Protein AF-A0A948RD04-F1 (afdb_monomer)

pLDDT: mean 82.12, std 13.87, range [36.69, 93.38]

Secondary structure (DSSP, 8-state):
------PPPTTSPPPHHHHHHHHHHHHHH-B-TTT-PBPEEEE---BTTB--S-SEEEE---TT-HHHHHHHHHHHTTT---EEEEEEETTTTEEEEEEESSTTTTGGGB----

Structure (mmCIF, N/CA/C/O backbone):
data_AF-A0A948RD04-F1
#
_entry.id   AF-A0A948RD04-F1
#
loop_
_atom_site.group_PDB
_atom_site.id
_atom_site.type_symbol
_atom_site.label_atom_id
_atom_site.label_alt_id
_atom_site.label_comp_id
_atom_site.label_asym_id
_atom_site.label_entity_id
_atom_site.label_seq_id
_atom_site.pdbx_PDB_ins_code
_atom_site.Cartn_x
_atom_site.Cartn_y
_atom_site.Cartn_z
_atom_site.occupancy
_atom_site.B_iso_or_equiv
_atom_site.auth_seq_id
_atom_site.auth_comp_id
_atom_site.auth_asym_id
_atom_site.auth_atom_id
_atom_site.pdbx_PDB_model_num
ATOM 1 N N . MET A 1 1 ? -17.751 25.411 6.715 1.00 36.69 1 MET A N 1
ATOM 2 C CA . MET A 1 1 ? -18.112 25.448 5.286 1.00 36.69 1 MET A CA 1
ATOM 3 C C . MET A 1 1 ? -17.133 24.535 4.583 1.00 36.69 1 MET A C 1
ATOM 5 O O . MET A 1 1 ? -15.958 24.852 4.557 1.00 36.69 1 MET A O 1
ATOM 9 N N . SER A 1 2 ? -17.640 23.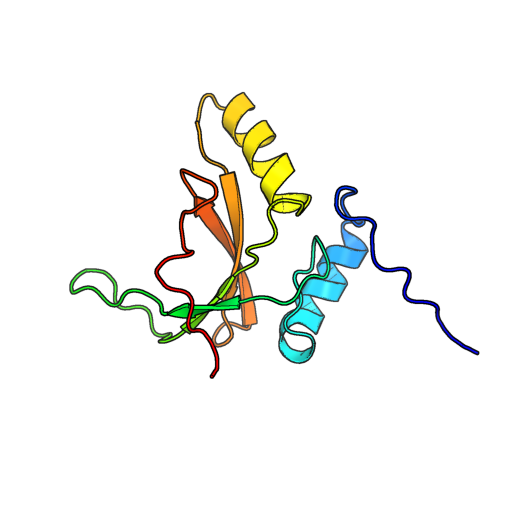367 4.196 1.00 41.16 2 SER A N 1
ATOM 10 C CA . SER A 1 2 ? -17.120 22.380 3.246 1.00 41.16 2 SER A CA 1
ATOM 11 C C . SER A 1 2 ? -15.617 22.409 2.948 1.00 41.16 2 SER A C 1
ATOM 13 O O . SER A 1 2 ? -15.188 23.055 1.997 1.00 41.16 2 SER A O 1
ATOM 15 N N . GLU A 1 3 ? -14.838 21.642 3.712 1.00 44.03 3 GLU A N 1
ATOM 16 C CA . GLU A 1 3 ? -13.544 21.148 3.241 1.00 44.03 3 GLU A CA 1
ATOM 17 C C . GLU A 1 3 ? -13.821 20.211 2.061 1.00 44.03 3 GLU A C 1
ATOM 19 O O . GLU A 1 3 ? -14.247 19.065 2.221 1.00 44.03 3 GLU A O 1
ATOM 24 N N . THR A 1 4 ? -13.669 20.731 0.847 1.00 43.81 4 THR A N 1
ATOM 25 C CA . THR A 1 4 ? -13.544 19.919 -0.357 1.00 43.81 4 THR A CA 1
ATOM 26 C C . THR A 1 4 ? -12.302 19.060 -0.183 1.00 43.81 4 THR A C 1
ATOM 28 O O . THR A 1 4 ? -11.187 19.510 -0.416 1.00 43.81 4 THR A O 1
ATOM 31 N N . MET A 1 5 ? -12.493 17.819 0.266 1.00 44.34 5 MET A N 1
ATOM 32 C CA . MET A 1 5 ? -11.486 16.773 0.140 1.00 44.34 5 MET A CA 1
ATOM 33 C C . MET A 1 5 ? -11.355 16.480 -1.355 1.00 44.34 5 MET A C 1
ATOM 35 O O . MET A 1 5 ? -12.043 15.616 -1.903 1.00 44.34 5 MET A O 1
ATOM 39 N N . GLU A 1 6 ? -10.542 17.285 -2.035 1.00 48.72 6 GLU A N 1
ATOM 40 C CA . GLU A 1 6 ? -10.120 17.047 -3.406 1.00 48.72 6 GLU A CA 1
ATOM 41 C C . GLU A 1 6 ? -9.450 15.673 -3.421 1.00 48.72 6 GLU A C 1
ATOM 43 O O . GLU A 1 6 ? -8.386 15.459 -2.836 1.00 48.72 6 GLU A O 1
ATOM 48 N N . LYS A 1 7 ? -10.147 14.686 -3.993 1.00 49.00 7 LYS A N 1
ATOM 49 C CA . LYS A 1 7 ? -9.596 13.344 -4.156 1.00 49.00 7 LYS A CA 1
ATOM 50 C C . LYS A 1 7 ? -8.315 13.481 -4.985 1.00 49.00 7 LYS A C 1
ATOM 52 O O . LYS A 1 7 ? -8.391 14.065 -6.066 1.00 49.00 7 LYS A O 1
ATOM 57 N N . PRO A 1 8 ? -7.167 12.967 -4.512 1.00 52.66 8 PRO A N 1
ATOM 58 C CA . PRO A 1 8 ? -5.929 13.039 -5.271 1.00 52.66 8 PRO A CA 1
ATOM 59 C C . PRO A 1 8 ? -6.142 12.389 -6.639 1.00 52.66 8 PRO A C 1
ATOM 61 O O . PRO A 1 8 ? -6.640 11.267 -6.737 1.00 52.66 8 PRO A O 1
ATOM 64 N N . THR A 1 9 ? -5.794 13.121 -7.694 1.00 53.84 9 THR A N 1
ATOM 65 C CA . THR A 1 9 ? -5.766 12.628 -9.070 1.00 53.84 9 THR A CA 1
ATOM 66 C C . THR A 1 9 ? -4.883 11.386 -9.125 1.00 53.84 9 THR A C 1
ATOM 68 O O . THR A 1 9 ? -3.705 11.453 -8.768 1.00 53.84 9 THR A O 1
ATOM 71 N N . HIS A 1 10 ? -5.470 10.248 -9.509 1.00 55.59 10 HIS A N 1
ATOM 72 C CA . HIS A 1 10 ? -4.831 8.932 -9.576 1.00 55.59 10 HIS A CA 1
ATOM 73 C C . HIS A 1 10 ? -3.511 9.007 -10.370 1.00 55.59 10 HIS A C 1
ATOM 75 O O . HIS A 1 10 ? -3.517 9.010 -11.595 1.00 55.59 10 HIS A O 1
ATOM 81 N N . GLY A 1 11 ? -2.380 9.166 -9.675 1.00 56.88 11 GLY A N 1
ATOM 82 C CA . GLY A 1 11 ? -1.056 9.270 -10.296 1.00 56.88 11 GLY A CA 1
ATOM 83 C C . GLY A 1 11 ? -0.062 10.143 -9.532 1.00 56.88 11 GLY A C 1
ATOM 84 O O . GLY A 1 11 ? 1.115 9.792 -9.462 1.00 56.88 11 GLY A O 1
ATOM 85 N N . GLU A 1 12 ? -0.512 11.221 -8.886 1.00 69.00 12 GLU A N 1
ATOM 86 C CA . GLU A 1 12 ? 0.400 12.107 -8.152 1.00 69.00 12 GLU A CA 1
ATOM 87 C C . GLU A 1 12 ? 0.572 11.619 -6.700 1.00 69.00 12 GLU A C 1
ATOM 89 O O . GLU A 1 12 ? -0.419 11.327 -6.019 1.00 69.00 12 GLU A O 1
ATOM 94 N N . PRO A 1 13 ? 1.811 11.425 -6.208 1.00 78.19 13 PRO A N 1
ATOM 95 C CA . PRO A 1 13 ? 2.0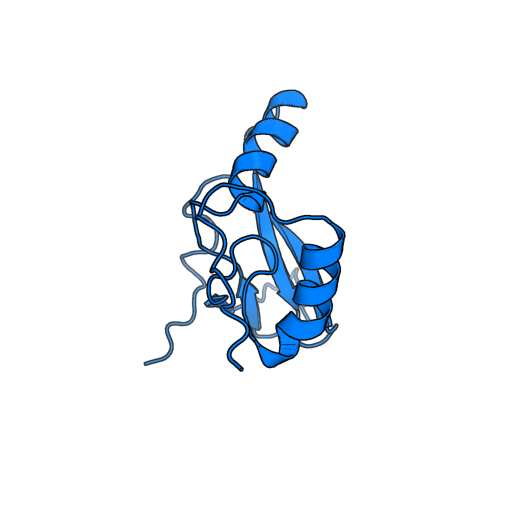18 10.973 -4.842 1.00 78.19 13 PRO A CA 1
ATOM 96 C C . PRO A 1 13 ? 1.602 12.068 -3.850 1.00 78.19 13 PRO A C 1
ATOM 98 O O . PRO A 1 13 ? 2.134 13.176 -3.925 1.00 78.19 13 PRO A O 1
ATOM 101 N N . PRO A 1 14 ? 0.708 11.775 -2.886 1.00 84.38 14 PRO A N 1
ATOM 102 C CA . PRO A 1 14 ? 0.414 12.711 -1.806 1.00 84.38 14 PRO A CA 1
ATOM 103 C C . PRO A 1 14 ? 1.675 13.010 -0.990 1.00 84.38 14 PRO A C 1
ATOM 105 O O . PRO A 1 14 ? 2.620 12.210 -0.947 1.00 84.38 14 PRO A O 1
ATOM 108 N N . SER A 1 15 ? 1.681 14.149 -0.300 1.00 88.56 15 SER A N 1
ATOM 109 C CA . SER A 1 15 ? 2.805 14.522 0.554 1.00 88.56 15 SER A CA 1
ATOM 110 C C . SER A 1 15 ? 3.033 13.483 1.659 1.00 88.56 15 SER A C 1
ATOM 112 O O . SER A 1 15 ? 2.125 12.774 2.101 1.00 88.56 15 SER A O 1
ATOM 114 N N . LYS A 1 16 ? 4.273 13.384 2.151 1.00 87.56 16 LYS A N 1
ATOM 115 C CA . LYS A 1 16 ? 4.622 12.423 3.214 1.00 87.56 16 LYS A CA 1
ATOM 116 C C . LYS A 1 16 ? 3.781 12.623 4.481 1.00 87.56 16 LYS A C 1
ATOM 118 O O . LYS A 1 16 ? 3.475 11.646 5.161 1.00 87.56 16 LYS A O 1
ATOM 123 N N . GLU A 1 17 ? 3.414 13.867 4.779 1.00 91.25 17 GLU A N 1
ATOM 124 C CA . GLU A 1 17 ? 2.577 14.216 5.927 1.00 91.25 17 GLU A CA 1
ATOM 125 C C . GLU A 1 17 ? 1.134 13.731 5.740 1.00 91.25 17 GLU A C 1
ATOM 127 O O . GLU A 1 17 ? 0.594 13.065 6.626 1.00 91.25 17 GLU A O 1
ATOM 132 N N . GLU A 1 18 ? 0.552 13.937 4.555 1.00 90.19 18 GLU A N 1
ATOM 133 C CA . GLU A 1 18 ? -0.765 13.390 4.214 1.00 90.19 18 GLU A CA 1
ATOM 134 C C . GLU A 1 18 ? -0.782 11.862 4.265 1.00 90.19 18 GLU A C 1
ATOM 136 O O . GLU A 1 18 ? -1.700 11.273 4.829 1.00 90.19 18 GLU A O 1
ATOM 141 N N . VAL A 1 19 ? 0.245 11.200 3.721 1.00 90.75 19 VAL A N 1
ATOM 142 C CA . VAL A 1 19 ? 0.371 9.735 3.792 1.00 90.75 19 VAL A CA 1
ATOM 143 C C . VAL A 1 19 ? 0.400 9.272 5.246 1.00 90.75 19 VAL A C 1
ATOM 145 O O . VAL A 1 19 ? -0.248 8.284 5.585 1.00 90.75 19 VAL A O 1
ATOM 148 N N . ALA A 1 20 ? 1.136 9.967 6.117 1.00 90.69 20 ALA A N 1
ATOM 149 C CA . ALA A 1 20 ? 1.217 9.623 7.532 1.00 90.69 20 ALA A CA 1
ATOM 150 C C . ALA A 1 20 ? -0.131 9.798 8.246 1.00 90.69 20 ALA A C 1
ATOM 152 O O . ALA A 1 20 ? -0.491 8.955 9.066 1.00 90.69 20 ALA A O 1
ATOM 153 N N . GLN A 1 21 ? -0.887 10.851 7.920 1.00 91.25 21 GLN A N 1
ATOM 154 C CA . GLN A 1 21 ? -2.239 11.052 8.441 1.00 91.25 21 GLN A CA 1
ATOM 155 C C . GLN A 1 21 ? -3.185 9.952 7.957 1.00 91.25 21 GLN A C 1
ATOM 157 O O . GLN A 1 21 ? -3.767 9.241 8.771 1.00 91.25 21 GLN A O 1
ATOM 162 N N . ARG A 1 22 ? -3.244 9.710 6.646 1.00 91.69 22 ARG A N 1
ATOM 163 C CA . ARG A 1 22 ? -4.108 8.673 6.067 1.00 91.69 22 ARG A CA 1
ATOM 164 C C . ARG A 1 22 ? -3.761 7.269 6.576 1.00 91.69 22 ARG A C 1
ATOM 166 O O . ARG A 1 22 ? -4.649 6.439 6.709 1.00 91.69 22 ARG A O 1
ATOM 173 N N . LYS A 1 23 ? -2.492 6.997 6.912 1.00 90.56 23 LYS A N 1
ATOM 174 C CA . LYS A 1 23 ? -2.076 5.745 7.572 1.00 90.56 23 LYS A CA 1
ATOM 175 C C . LYS A 1 23 ? -2.646 5.590 8.982 1.00 90.56 23 LYS A C 1
ATOM 177 O O . LYS A 1 23 ? -2.894 4.464 9.379 1.00 90.56 23 LYS A O 1
ATOM 182 N N . ARG A 1 24 ? -2.863 6.677 9.731 1.00 89.81 24 ARG A N 1
ATOM 183 C CA . ARG A 1 24 ? -3.542 6.624 11.042 1.00 89.81 24 ARG A CA 1
ATOM 184 C C . ARG A 1 24 ? -5.042 6.382 10.896 1.00 89.81 24 ARG A C 1
ATOM 186 O O . ARG A 1 24 ? -5.646 5.714 11.732 1.00 89.81 24 ARG A O 1
ATOM 193 N N . ASP A 1 25 ? -5.614 6.903 9.816 1.00 90.94 25 ASP A N 1
ATOM 194 C CA . ASP A 1 25 ? -7.048 6.835 9.536 1.00 90.94 25 ASP A CA 1
ATOM 195 C C . ASP A 1 25 ? -7.433 5.599 8.705 1.00 90.94 25 ASP A C 1
ATOM 197 O O . ASP A 1 25 ? -8.610 5.365 8.436 1.00 90.94 25 ASP A O 1
ATOM 201 N N . VAL A 1 26 ? -6.471 4.771 8.285 1.00 91.50 26 VAL A N 1
ATOM 202 C CA . VAL A 1 26 ? -6.729 3.589 7.443 1.00 91.50 26 VAL A CA 1
ATOM 203 C C . VAL A 1 26 ? -7.682 2.601 8.120 1.00 91.50 26 VAL A C 1
ATOM 205 O O . VAL A 1 26 ? -8.520 2.008 7.450 1.00 91.50 26 VAL A O 1
ATOM 208 N N . LYS A 1 27 ? -7.625 2.485 9.451 1.00 89.69 27 LYS A N 1
ATOM 209 C CA . LYS A 1 27 ? -8.482 1.589 10.239 1.00 89.69 27 LYS A CA 1
ATOM 210 C C . LYS A 1 27 ? -9.957 1.980 10.253 1.00 89.69 27 LYS A C 1
ATOM 212 O O . LYS A 1 27 ? -10.812 1.147 10.523 1.00 89.69 27 LYS A O 1
ATOM 217 N N . THR A 1 28 ? -10.254 3.259 10.024 1.00 89.62 28 THR A N 1
ATOM 218 C CA . THR A 1 28 ? -11.625 3.783 9.975 1.00 89.62 28 THR A CA 1
ATOM 219 C C . THR A 1 28 ? -12.093 3.967 8.539 1.00 89.62 28 THR A C 1
ATOM 221 O O . THR A 1 28 ? -13.253 3.714 8.229 1.00 89.62 28 THR A O 1
ATOM 224 N N . THR A 1 29 ? -11.194 4.396 7.654 1.00 89.31 29 THR A N 1
ATOM 225 C CA . THR A 1 29 ? -11.509 4.693 6.253 1.00 89.31 29 THR A CA 1
ATOM 226 C C . THR A 1 29 ? -11.457 3.464 5.352 1.00 89.31 29 THR A C 1
ATOM 228 O O . THR A 1 29 ? -12.151 3.434 4.339 1.00 89.31 29 THR A O 1
ATOM 231 N N . PHE A 1 30 ? -10.637 2.463 5.693 1.00 89.44 30 PHE A N 1
ATOM 232 C CA . PHE A 1 30 ? -10.268 1.340 4.824 1.00 89.44 30 PHE A CA 1
ATOM 233 C C . PHE A 1 30 ? -9.831 1.793 3.424 1.00 89.44 30 PHE A C 1
ATOM 235 O O . PHE A 1 30 ? -10.054 1.104 2.427 1.00 89.44 30 PHE A O 1
ATOM 242 N N . CYS A 1 31 ? -9.192 2.961 3.347 1.00 92.44 31 CYS A N 1
ATOM 243 C CA . CYS A 1 31 ? -8.702 3.547 2.109 1.00 92.44 31 CYS A CA 1
ATOM 244 C C . CYS A 1 31 ? -7.177 3.524 2.062 1.00 92.44 31 CYS A C 1
ATOM 246 O O . CYS A 1 31 ? -6.488 3.720 3.060 1.00 92.44 31 CYS A O 1
ATOM 248 N N . CYS A 1 32 ? -6.632 3.332 0.867 1.00 92.00 32 CYS A N 1
ATOM 249 C CA . CYS A 1 32 ? -5.205 3.390 0.637 1.00 92.00 32 CYS A CA 1
ATOM 250 C C . CYS A 1 32 ? -4.675 4.803 0.955 1.00 92.00 32 CYS A C 1
ATOM 252 O O . CYS A 1 32 ? -5.097 5.762 0.311 1.00 92.00 32 CYS A O 1
ATOM 254 N N . PRO A 1 33 ? -3.698 4.980 1.859 1.00 92.06 33 PRO A N 1
ATOM 255 C CA . PRO A 1 33 ? -3.070 6.270 2.129 1.00 92.06 33 PRO A CA 1
ATOM 256 C C . PRO A 1 33 ? -2.420 6.944 0.917 1.00 92.06 33 PRO A C 1
ATOM 258 O O . PRO A 1 33 ? -2.253 8.161 0.920 1.00 92.06 33 PRO A O 1
ATOM 261 N N . TYR A 1 34 ? -2.071 6.189 -0.124 1.00 90.75 34 TYR A N 1
ATOM 262 C CA . TYR A 1 34 ? -1.391 6.729 -1.300 1.00 90.75 34 TYR A CA 1
ATOM 263 C C . TYR A 1 34 ? -2.374 7.225 -2.363 1.00 90.75 34 TYR A C 1
ATOM 265 O O . TYR A 1 34 ? -2.304 8.380 -2.763 1.00 90.75 34 TYR A O 1
ATOM 273 N N . CYS A 1 35 ? -3.318 6.388 -2.793 1.00 89.12 35 CYS A N 1
ATOM 274 C CA . CYS A 1 35 ? -4.266 6.749 -3.854 1.00 89.12 35 CYS A CA 1
ATOM 275 C C . CYS A 1 35 ? -5.681 7.079 -3.360 1.00 89.12 35 CYS A C 1
ATOM 277 O O . CYS A 1 35 ? -6.493 7.547 -4.144 1.00 89.12 35 CYS A O 1
ATOM 279 N N . GLY A 1 36 ? -6.003 6.834 -2.088 1.00 88.56 36 GLY A N 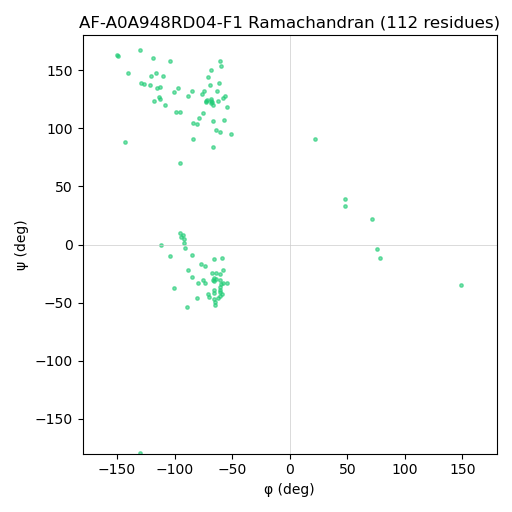1
ATOM 280 C CA . GLY A 1 36 ? -7.334 7.075 -1.520 1.00 88.56 36 GLY A CA 1
ATOM 281 C C . GLY A 1 36 ? -8.404 6.043 -1.901 1.00 88.56 36 GLY A C 1
ATOM 282 O O . GLY A 1 36 ? -9.517 6.124 -1.390 1.00 88.56 36 GLY A O 1
ATOM 283 N N . GLU A 1 37 ? -8.085 5.070 -2.757 1.00 91.12 37 GLU A N 1
ATOM 284 C CA . GLU A 1 37 ? -8.999 3.990 -3.151 1.00 91.12 37 GLU A CA 1
ATOM 285 C C . GLU A 1 37 ? -9.291 3.024 -2.003 1.00 91.12 37 GLU A C 1
ATOM 287 O O . GLU A 1 37 ? -8.433 2.778 -1.152 1.00 91.12 37 GLU A O 1
ATOM 292 N N . LYS A 1 38 ? -10.484 2.420 -2.013 1.00 91.88 38 LYS A N 1
ATOM 293 C CA . LYS A 1 38 ? -10.861 1.407 -1.019 1.00 91.88 38 LYS A CA 1
ATOM 294 C C . LYS A 1 38 ? -9.954 0.183 -1.117 1.00 91.88 38 LYS A C 1
ATOM 296 O O . LYS A 1 38 ? -9.736 -0.367 -2.198 1.00 91.88 38 LYS A O 1
ATOM 301 N N . LEU A 1 39 ? -9.459 -0.267 0.029 1.00 92.00 39 LEU A N 1
ATOM 302 C CA . LEU A 1 39 ? -8.699 -1.502 0.127 1.00 92.00 39 LEU A CA 1
ATOM 303 C C . LEU A 1 39 ? -9.628 -2.703 -0.068 1.00 92.00 39 LEU A C 1
ATOM 305 O O . LEU A 1 39 ? -10.783 -2.697 0.356 1.00 92.00 39 LEU A O 1
ATOM 309 N N . LYS A 1 40 ? -9.109 -3.746 -0.710 1.00 91.38 40 LYS A N 1
ATOM 310 C CA . LYS A 1 40 ? -9.823 -5.000 -0.938 1.00 91.38 40 LYS A CA 1
ATOM 311 C C . LYS A 1 40 ? -9.435 -6.008 0.130 1.00 91.38 40 LYS A C 1
ATOM 313 O O . LYS A 1 40 ? -8.251 -6.144 0.440 1.00 91.38 40 LYS A O 1
ATOM 318 N N . LYS A 1 41 ? -10.427 -6.701 0.685 1.00 90.94 41 LYS A N 1
ATOM 319 C CA . LYS A 1 41 ? -10.202 -7.789 1.633 1.00 90.94 41 LYS A CA 1
ATOM 320 C C . LYS A 1 41 ? -9.534 -8.944 0.892 1.00 90.94 41 LYS A C 1
ATOM 322 O O . LYS A 1 41 ? -10.045 -9.427 -0.112 1.00 90.94 41 LYS A O 1
ATOM 327 N N . TRP A 1 42 ? -8.372 -9.348 1.369 1.00 89.75 42 TRP A N 1
ATOM 328 C CA . TRP A 1 42 ? -7.563 -10.420 0.821 1.00 89.75 42 TRP A CA 1
ATOM 329 C C . TRP A 1 42 ? -7.424 -11.508 1.870 1.00 89.75 42 TRP A C 1
ATOM 331 O O . TRP A 1 42 ? -6.993 -11.247 2.996 1.00 89.75 42 TRP A O 1
ATOM 341 N N . GLN A 1 43 ? -7.821 -12.718 1.503 1.00 87.06 43 GLN A N 1
ATOM 342 C CA . GLN A 1 43 ? -7.658 -13.887 2.340 1.00 87.06 43 GLN A CA 1
ATOM 343 C C . GLN A 1 43 ? -6.185 -14.270 2.355 1.00 87.06 43 GLN A C 1
ATOM 345 O O . GLN A 1 43 ? -5.578 -14.522 1.312 1.00 87.06 43 GLN A O 1
ATOM 350 N N . VAL A 1 44 ? -5.613 -14.312 3.554 1.00 81.94 44 VAL A N 1
ATOM 351 C CA . VAL A 1 44 ? -4.217 -14.699 3.708 1.00 81.94 44 VAL A CA 1
ATOM 352 C C . VAL A 1 44 ? -4.129 -16.210 3.476 1.00 81.94 44 VAL A C 1
ATOM 354 O O . VAL A 1 44 ? -4.826 -16.963 4.162 1.00 81.94 44 VAL A O 1
ATOM 357 N N . PRO A 1 45 ? -3.313 -16.690 2.521 1.00 77.25 45 PRO A N 1
ATOM 358 C CA . PRO A 1 45 ? -3.157 -18.114 2.287 1.00 77.25 45 PRO A CA 1
ATOM 359 C C . PRO A 1 45 ? -2.473 -18.735 3.505 1.00 77.25 45 PRO A C 1
ATOM 361 O O . PRO A 1 45 ? -1.277 -18.553 3.732 1.00 77.25 45 PRO A O 1
ATOM 364 N N . GLN A 1 46 ? -3.254 -19.464 4.295 1.00 73.81 46 GLN A N 1
ATOM 365 C CA . GLN A 1 46 ? -2.756 -20.266 5.402 1.00 73.81 46 GLN A CA 1
ATOM 366 C C . GLN A 1 46 ? -2.109 -21.517 4.807 1.00 73.81 46 GLN A C 1
ATOM 368 O O . GLN A 1 46 ? -2.778 -22.340 4.181 1.00 73.81 46 GLN A O 1
ATOM 373 N N . THR A 1 47 ? -0.793 -21.646 4.952 1.00 69.50 47 THR A N 1
ATOM 374 C CA . THR A 1 47 ? -0.067 -22.853 4.537 1.00 69.50 47 THR A CA 1
ATOM 375 C C . THR A 1 47 ? 0.607 -23.474 5.749 1.00 69.50 47 THR A C 1
ATOM 377 O O . THR A 1 47 ? 0.866 -22.788 6.733 1.00 69.50 47 THR A O 1
ATOM 380 N N . VAL A 1 48 ? 0.966 -24.759 5.674 1.00 70.88 48 VAL A N 1
ATOM 381 C CA . VAL A 1 48 ? 1.688 -25.456 6.760 1.00 70.88 48 VAL A CA 1
ATOM 382 C C . VAL A 1 48 ? 3.042 -24.815 7.114 1.00 70.88 48 VAL A C 1
ATOM 384 O O . VAL A 1 48 ? 3.639 -25.170 8.122 1.00 70.88 48 VAL A O 1
ATOM 387 N N . PHE A 1 49 ? 3.533 -23.888 6.285 1.00 65.81 49 PHE A N 1
ATOM 388 C CA . PHE A 1 49 ? 4.780 -23.149 6.483 1.00 65.81 49 PHE A CA 1
ATOM 389 C C . PHE A 1 49 ? 4.562 -21.658 6.774 1.00 65.81 49 PHE A 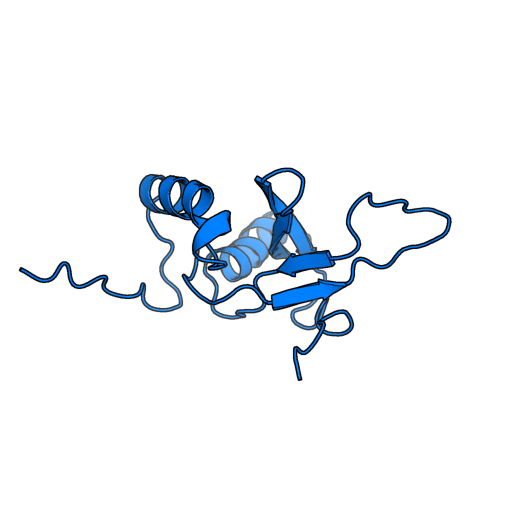C 1
ATOM 391 O O . PHE A 1 49 ? 5.533 -20.914 6.896 1.00 65.81 49 PHE A O 1
ATOM 398 N N . THR A 1 50 ? 3.317 -21.180 6.820 1.00 64.25 50 THR A N 1
ATOM 399 C CA . THR A 1 50 ? 3.009 -19.763 7.046 1.00 64.25 50 THR A CA 1
ATOM 400 C C . THR A 1 50 ? 1.759 -19.639 7.905 1.00 64.25 50 THR A C 1
ATOM 402 O O . THR A 1 50 ? 0.643 -19.555 7.398 1.00 64.25 50 THR A O 1
ATOM 405 N N . GLU A 1 51 ? 1.972 -19.644 9.219 1.00 66.06 51 GLU A N 1
ATOM 406 C CA . GLU A 1 51 ? 0.950 -19.342 10.218 1.00 66.06 51 GLU A CA 1
ATOM 407 C C . GLU A 1 51 ? 0.876 -17.825 10.387 1.00 66.06 51 GLU A C 1
ATOM 409 O O . GLU A 1 51 ? 1.612 -17.221 11.171 1.00 66.06 51 GLU A O 1
ATOM 414 N N . TRP A 1 52 ? 0.010 -17.188 9.603 1.00 72.69 52 TRP A N 1
ATOM 415 C CA . TRP A 1 52 ? -0.335 -15.794 9.852 1.00 72.69 52 TRP A CA 1
ATOM 416 C C . TRP A 1 52 ? -1.455 -15.753 10.892 1.00 72.69 52 TRP A C 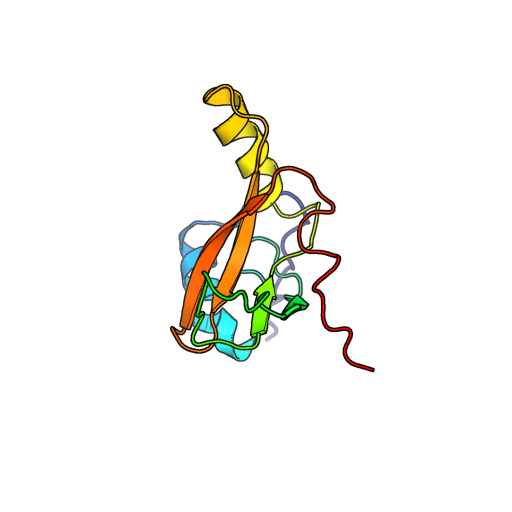1
ATOM 418 O O . TRP A 1 52 ? -2.455 -16.447 10.709 1.00 72.69 52 TRP A O 1
ATOM 428 N N . PRO A 1 53 ? -1.356 -14.915 11.940 1.00 72.88 53 PRO A N 1
ATOM 429 C CA . PRO A 1 53 ? -2.417 -14.787 12.941 1.00 72.88 53 PRO A CA 1
ATOM 430 C C . PRO A 1 53 ? -3.716 -14.195 12.364 1.00 72.88 53 PRO A C 1
ATOM 432 O O . PRO A 1 53 ? -4.760 -14.242 13.008 1.00 72.88 53 PRO A O 1
ATOM 435 N N . ASN A 1 54 ? -3.656 -13.643 11.152 1.00 78.62 54 ASN A N 1
ATOM 436 C CA . ASN A 1 54 ? -4.767 -13.017 10.457 1.00 78.62 54 ASN A CA 1
ATOM 437 C C . ASN A 1 54 ? -5.363 -13.956 9.405 1.00 78.62 54 ASN A C 1
ATOM 439 O O . ASN A 1 54 ? -4.655 -14.444 8.525 1.00 78.62 54 ASN A O 1
ATOM 443 N N . GLU A 1 55 ? -6.686 -14.101 9.413 1.00 80.50 55 GLU A N 1
ATOM 444 C CA . GLU A 1 55 ? -7.424 -14.769 8.331 1.00 80.50 55 GLU A CA 1
ATOM 445 C C . GLU A 1 55 ? -7.543 -13.877 7.084 1.00 80.50 55 GLU A C 1
ATOM 447 O O . GLU A 1 55 ? -7.566 -14.357 5.950 1.00 80.50 55 GLU A O 1
ATOM 452 N N . PHE A 1 56 ? -7.581 -12.558 7.285 1.00 87.00 56 PHE A N 1
ATOM 453 C CA . PHE A 1 56 ? -7.707 -11.571 6.220 1.00 87.00 56 PHE A CA 1
ATOM 454 C C . PHE A 1 56 ? -6.841 -10.337 6.474 1.00 87.00 56 PHE A C 1
ATOM 456 O O . PHE A 1 56 ? -6.634 -9.897 7.607 1.00 87.00 56 PHE A O 1
ATOM 463 N N . MET A 1 57 ? -6.365 -9.755 5.380 1.00 90.81 57 MET A N 1
ATOM 464 C CA . MET A 1 57 ? -5.669 -8.473 5.330 1.00 90.81 57 MET A CA 1
ATOM 465 C C . MET A 1 57 ? -6.302 -7.606 4.243 1.00 90.81 57 MET A C 1
ATOM 467 O O . MET A 1 57 ? -7.090 -8.082 3.433 1.00 90.81 57 MET A O 1
ATOM 471 N N . TYR A 1 58 ? -5.979 -6.320 4.213 1.00 92.19 58 TYR A N 1
ATOM 472 C CA . TYR A 1 58 ? -6.551 -5.383 3.250 1.00 92.19 58 TYR A CA 1
ATOM 473 C C . TYR A 1 58 ? -5.478 -4.906 2.284 1.00 92.19 58 TYR A C 1
ATOM 475 O O . TYR A 1 58 ? -4.456 -4.383 2.711 1.00 92.19 58 TYR A O 1
ATOM 483 N N . ILE A 1 59 ? -5.685 -5.053 0.979 1.00 92.50 59 ILE A N 1
ATOM 484 C CA . ILE A 1 59 ? -4.673 -4.703 -0.024 1.00 92.50 59 ILE A CA 1
ATOM 485 C C . ILE A 1 59 ? -5.171 -3.645 -1.004 1.00 92.50 59 ILE A C 1
ATOM 487 O O . ILE A 1 59 ? -6.337 -3.615 -1.400 1.00 92.50 59 ILE A O 1
ATOM 491 N N . CYS A 1 60 ? -4.266 -2.766 -1.428 1.00 92.75 60 CYS A N 1
ATOM 492 C CA . CYS A 1 60 ? -4.548 -1.787 -2.469 1.00 92.75 60 CYS A CA 1
ATOM 493 C C . CYS A 1 60 ? -4.361 -2.417 -3.855 1.00 92.75 60 CYS A C 1
ATOM 495 O O . CYS A 1 60 ? -3.231 -2.567 -4.329 1.00 92.75 60 CYS A O 1
ATOM 497 N N . LEU A 1 61 ? -5.468 -2.725 -4.535 1.00 89.81 61 LEU A N 1
ATOM 498 C CA . LEU A 1 61 ? -5.450 -3.265 -5.899 1.00 89.81 61 LEU A CA 1
ATOM 499 C C . LEU A 1 61 ? -5.538 -2.218 -7.016 1.00 89.81 61 LEU A C 1
ATOM 501 O O . LEU A 1 61 ? -5.531 -2.591 -8.184 1.00 89.81 61 LEU A O 1
ATOM 505 N N . ASN A 1 62 ? -5.525 -0.925 -6.690 1.00 89.69 62 ASN A N 1
ATOM 506 C CA . ASN A 1 62 ? -5.478 0.120 -7.708 1.00 89.69 62 ASN A CA 1
ATOM 507 C C . ASN A 1 62 ? -4.134 0.095 -8.474 1.00 89.69 62 ASN A C 1
ATOM 509 O O . ASN A 1 62 ? -3.072 0.251 -7.866 1.00 89.69 62 ASN A O 1
ATOM 513 N N . ASP A 1 63 ? -4.192 -0.111 -9.793 1.00 87.69 63 ASP A N 1
ATOM 514 C CA . ASP A 1 63 ? -3.037 -0.119 -10.706 1.00 87.69 63 ASP A CA 1
ATOM 515 C C . ASP A 1 63 ? -2.521 1.293 -11.030 1.00 87.69 63 A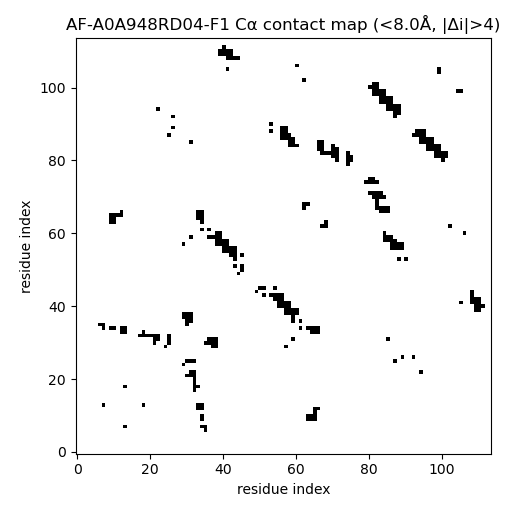SP A C 1
ATOM 517 O O . ASP A 1 63 ? -1.380 1.456 -11.452 1.00 87.69 63 ASP A O 1
ATOM 521 N N . GLU A 1 64 ? -3.325 2.322 -10.770 1.00 88.56 64 GLU A N 1
ATOM 522 C CA . GLU A 1 64 ? -2.964 3.738 -10.915 1.00 88.56 64 GLU A CA 1
ATOM 523 C C . GLU A 1 64 ? -2.416 4.324 -9.601 1.00 88.56 64 GLU A C 1
ATOM 525 O O . GLU A 1 64 ? -2.211 5.530 -9.451 1.00 88.56 64 GLU A O 1
ATOM 530 N N . CYS A 1 65 ? -2.189 3.474 -8.594 1.00 90.12 65 CYS A N 1
ATOM 531 C CA . CYS A 1 65 ? -1.662 3.911 -7.314 1.00 90.12 65 CYS A CA 1
ATOM 532 C C . CYS A 1 65 ? -0.212 4.376 -7.463 1.00 90.12 65 CYS A C 1
ATOM 534 O O . CYS A 1 65 ? 0.666 3.600 -7.845 1.00 90.12 65 CYS A O 1
ATOM 536 N N . SER A 1 66 ? 0.060 5.617 -7.057 1.00 88.81 66 SER A N 1
ATOM 537 C CA . SER A 1 66 ? 1.403 6.204 -7.095 1.00 88.81 66 SER A CA 1
ATOM 538 C C . SER A 1 66 ? 2.442 5.349 -6.362 1.00 88.81 66 SER A C 1
ATOM 540 O O . SER A 1 66 ? 3.585 5.277 -6.802 1.00 88.81 66 SER A O 1
ATOM 542 N N . TYR A 1 67 ? 2.061 4.651 -5.286 1.00 89.62 67 TYR A N 1
ATOM 543 C CA . TYR A 1 67 ? 2.940 3.721 -4.567 1.00 89.62 67 TYR A CA 1
ATOM 544 C C . TYR A 1 67 ? 3.334 2.498 -5.404 1.00 89.62 67 TYR A C 1
ATOM 546 O O . TYR A 1 67 ? 4.495 2.099 -5.414 1.00 89.62 67 TYR A O 1
ATOM 554 N N . PHE A 1 68 ? 2.374 1.931 -6.136 1.00 90.31 68 PHE A N 1
ATOM 555 C CA . PHE A 1 68 ? 2.593 0.777 -7.005 1.00 90.31 68 PHE A CA 1
ATOM 556 C C . PHE A 1 68 ? 3.412 1.152 -8.245 1.00 90.31 68 PHE A C 1
ATOM 558 O O . PHE A 1 68 ? 4.340 0.433 -8.609 1.00 90.31 68 PHE A O 1
ATOM 565 N N . ILE A 1 69 ? 3.123 2.297 -8.866 1.00 89.31 69 ILE A N 1
ATOM 566 C CA . ILE A 1 69 ? 3.864 2.777 -10.040 1.00 89.31 69 ILE A CA 1
ATOM 567 C C . ILE A 1 69 ? 5.319 3.091 -9.665 1.00 89.31 69 ILE A C 1
ATOM 569 O O . ILE A 1 69 ? 6.239 2.582 -10.300 1.00 89.31 69 ILE A O 1
ATOM 573 N N . GLN A 1 70 ? 5.544 3.851 -8.586 1.00 88.81 70 GLN A N 1
ATOM 574 C CA . GLN A 1 70 ? 6.899 4.166 -8.110 1.00 88.81 70 GLN A CA 1
ATOM 575 C C . GLN A 1 70 ? 7.667 2.921 -7.648 1.00 88.81 70 GLN A C 1
ATOM 577 O O . GLN A 1 70 ? 8.888 2.876 -7.764 1.00 88.81 70 GLN A O 1
ATOM 582 N N . GLY A 1 71 ? 6.969 1.897 -7.144 1.00 88.25 71 GLY A N 1
ATOM 583 C CA . GLY A 1 71 ? 7.585 0.629 -6.763 1.00 88.25 71 GLY A CA 1
ATOM 584 C C . GLY A 1 71 ? 8.271 -0.082 -7.933 1.00 88.25 71 GLY A C 1
ATOM 585 O O . GLY A 1 71 ? 9.345 -0.648 -7.740 1.00 88.25 71 GLY A O 1
ATOM 586 N N . TRP A 1 72 ? 7.703 -0.010 -9.143 1.00 88.38 72 TRP A N 1
ATOM 587 C CA . TRP A 1 72 ? 8.335 -0.571 -10.342 1.00 88.38 72 TRP A CA 1
ATOM 588 C C . TRP A 1 72 ? 9.624 0.155 -10.696 1.00 88.38 72 TRP A C 1
ATOM 590 O O . TRP A 1 72 ? 10.632 -0.498 -10.940 1.00 88.38 72 TRP A O 1
ATOM 600 N N . ASP A 1 73 ? 9.600 1.487 -10.689 1.00 88.81 73 ASP A N 1
ATOM 601 C CA . ASP A 1 73 ? 10.770 2.309 -11.004 1.00 88.81 73 ASP A CA 1
ATOM 602 C C . ASP A 1 73 ? 11.906 2.074 -9.993 1.00 88.81 73 ASP A C 1
ATOM 604 O O . ASP A 1 73 ? 13.041 1.771 -10.368 1.00 88.81 73 ASP A O 1
ATOM 608 N N . ALA A 1 74 ? 11.572 2.068 -8.698 1.00 88.25 74 ALA A N 1
ATOM 609 C CA . ALA A 1 74 ? 12.528 1.829 -7.621 1.00 88.25 74 ALA A CA 1
ATOM 610 C C . ALA A 1 74 ? 13.202 0.449 -7.714 1.00 88.25 74 ALA A C 1
ATOM 612 O O . ALA A 1 74 ? 14.407 0.324 -7.487 1.00 88.25 74 ALA A O 1
ATOM 613 N N . MET A 1 75 ? 12.446 -0.597 -8.054 1.00 88.31 75 MET A N 1
ATOM 614 C CA . MET A 1 75 ? 12.995 -1.948 -8.189 1.00 88.31 75 MET A CA 1
ATOM 615 C C . MET A 1 75 ? 13.710 -2.159 -9.521 1.00 88.31 75 MET A C 1
ATOM 617 O O . MET A 1 75 ? 14.731 -2.852 -9.548 1.00 88.31 75 MET A O 1
ATOM 621 N N . ALA A 1 76 ? 13.251 -1.516 -10.596 1.00 89.25 76 ALA A N 1
ATOM 622 C CA . ALA A 1 76 ? 13.945 -1.499 -11.878 1.00 89.25 76 ALA A CA 1
ATOM 623 C C . ALA A 1 76 ? 15.336 -0.859 -11.746 1.00 89.25 76 ALA A C 1
ATOM 625 O O . ALA A 1 76 ? 16.303 -1.405 -12.277 1.00 89.25 76 ALA A O 1
ATOM 626 N N . ALA A 1 77 ? 15.472 0.208 -10.948 1.00 88.94 77 ALA A N 1
ATOM 627 C CA . ALA A 1 77 ? 16.766 0.812 -10.619 1.00 88.94 77 ALA A CA 1
ATOM 628 C C . ALA A 1 77 ? 17.723 -0.159 -9.892 1.00 88.94 77 ALA A C 1
ATOM 630 O O . ALA A 1 77 ? 18.941 -0.027 -9.993 1.00 88.94 77 ALA A O 1
ATOM 631 N N . MET A 1 78 ? 17.184 -1.168 -9.197 1.00 87.81 78 MET A N 1
ATOM 632 C CA . MET A 1 78 ? 17.942 -2.250 -8.553 1.00 87.81 78 MET A CA 1
ATOM 633 C C . MET A 1 78 ? 18.072 -3.512 -9.428 1.00 87.81 78 MET A C 1
ATOM 635 O O . MET A 1 78 ? 18.542 -4.544 -8.946 1.00 87.81 78 MET A O 1
ATOM 639 N N . GLY A 1 79 ? 17.634 -3.469 -10.692 1.00 87.75 79 GLY A N 1
ATOM 640 C CA . GLY A 1 79 ? 17.674 -4.606 -11.616 1.00 87.75 79 GLY A CA 1
ATOM 641 C C . GLY A 1 79 ? 16.671 -5.722 -11.299 1.00 87.75 79 GLY A C 1
ATOM 642 O O . GLY A 1 79 ? 16.884 -6.869 -11.692 1.00 87.75 79 GLY A O 1
ATOM 643 N N . ARG A 1 80 ? 15.591 -5.424 -10.566 1.00 88.00 80 ARG A N 1
ATOM 644 C CA . ARG A 1 80 ? 14.549 -6.388 -1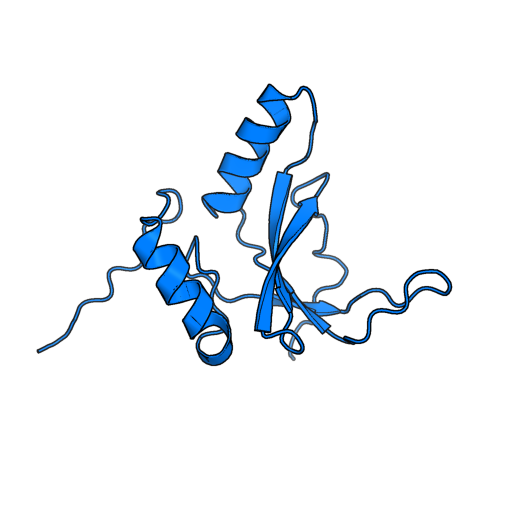0.181 1.00 88.00 80 ARG A CA 1
ATOM 645 C C . ARG A 1 80 ? 13.229 -6.069 -10.875 1.00 88.00 80 ARG A C 1
ATOM 647 O O . ARG A 1 80 ? 12.780 -4.930 -10.876 1.00 88.00 80 ARG A O 1
ATOM 654 N N . HIS A 1 81 ? 12.569 -7.095 -11.406 1.00 85.94 81 HIS A N 1
ATOM 655 C CA . HIS A 1 81 ? 11.254 -6.965 -12.036 1.00 85.94 81 HIS A CA 1
ATOM 656 C C . HIS A 1 81 ? 10.132 -7.296 -11.040 1.00 85.94 81 HIS A C 1
ATOM 658 O O . HIS A 1 81 ? 9.488 -8.344 -11.114 1.00 85.94 81 HIS A O 1
ATOM 664 N N . CYS A 1 82 ? 9.936 -6.417 -10.062 1.00 90.12 82 CYS A N 1
ATOM 665 C CA . CYS A 1 82 ? 8.844 -6.510 -9.097 1.00 90.12 82 CYS A CA 1
ATOM 666 C C . CYS A 1 82 ? 8.419 -5.115 -8.639 1.00 90.12 82 CYS A C 1
ATOM 668 O O . CYS A 1 82 ? 9.180 -4.165 -8.758 1.00 90.12 82 CYS A O 1
ATOM 670 N N . SER A 1 83 ? 7.229 -5.003 -8.067 1.00 91.44 83 SER A N 1
ATOM 671 C CA . SER A 1 83 ? 6.758 -3.784 -7.407 1.00 91.44 83 SER A CA 1
ATOM 672 C C . SER A 1 83 ? 6.211 -4.119 -6.025 1.00 91.44 83 SER A C 1
ATOM 674 O O . SER A 1 83 ? 6.224 -5.276 -5.609 1.00 91.44 83 SER A O 1
ATOM 676 N N . PHE A 1 84 ? 5.739 -3.113 -5.302 1.00 91.12 84 PHE A N 1
ATOM 677 C CA . PHE A 1 84 ? 5.097 -3.267 -4.012 1.00 91.12 84 PHE A CA 1
ATOM 678 C C . PHE A 1 84 ? 3.686 -2.697 -4.063 1.00 91.12 84 PHE A C 1
ATOM 680 O O . PHE A 1 84 ? 3.451 -1.613 -4.597 1.00 91.12 84 PHE A O 1
ATOM 687 N N . ARG A 1 85 ? 2.738 -3.413 -3.463 1.00 92.75 85 ARG A N 1
ATOM 688 C CA . ARG A 1 85 ? 1.423 -2.863 -3.126 1.00 92.75 85 ARG A CA 1
ATOM 689 C C . ARG A 1 85 ? 1.363 -2.578 -1.635 1.00 92.75 85 ARG A C 1
ATOM 691 O O . ARG A 1 85 ? 2.124 -3.134 -0.845 1.00 92.75 85 ARG A O 1
ATOM 698 N N . LEU A 1 86 ? 0.453 -1.692 -1.253 1.00 93.38 86 LEU A N 1
ATOM 699 C CA . LEU A 1 86 ? 0.149 -1.487 0.151 1.00 93.38 86 LEU A CA 1
ATOM 700 C C . LEU A 1 86 ? -0.720 -2.638 0.659 1.00 93.38 86 LEU A C 1
ATOM 702 O O . LEU A 1 86 ? -1.766 -2.922 0.073 1.00 93.38 86 LEU A O 1
ATOM 706 N N . MET A 1 87 ? -0.305 -3.219 1.775 1.00 92.69 87 MET A N 1
ATOM 707 C CA . MET A 1 87 ? -1.065 -4.146 2.597 1.00 92.69 87 MET A CA 1
ATOM 708 C C . MET A 1 87 ? -1.322 -3.499 3.960 1.00 92.69 87 MET A C 1
ATOM 710 O O . MET A 1 87 ? -0.419 -2.924 4.558 1.00 92.69 87 MET A O 1
ATOM 714 N N . TYR A 1 88 ? -2.544 -3.585 4.455 1.00 93.06 88 TYR A N 1
ATOM 715 C CA . TYR A 1 88 ? -2.941 -3.160 5.786 1.00 93.06 88 TYR A CA 1
ATOM 716 C C . TYR A 1 88 ? -3.339 -4.384 6.605 1.00 93.06 88 TYR A C 1
ATOM 718 O O . TYR A 1 88 ? -4.168 -5.196 6.183 1.00 93.06 88 TYR A O 1
ATOM 726 N N . ASP A 1 89 ? -2.721 -4.496 7.771 1.00 91.12 89 ASP A N 1
ATOM 727 C CA . ASP A 1 89 ? -3.005 -5.513 8.766 1.00 91.12 89 ASP A CA 1
ATOM 728 C C . ASP A 1 89 ? -3.933 -4.919 9.844 1.00 91.12 89 ASP A C 1
ATOM 730 O O . ASP A 1 89 ? -3.509 -4.021 10.580 1.00 91.12 89 ASP A O 1
ATOM 734 N N . PRO A 1 90 ? -5.184 -5.407 9.958 1.00 88.94 90 PRO A N 1
ATOM 735 C CA . PRO A 1 90 ? -6.141 -4.907 10.942 1.00 88.94 90 PRO A CA 1
ATOM 736 C C . PRO A 1 90 ? -5.843 -5.347 12.386 1.00 88.94 90 PRO A C 1
ATOM 738 O O . PRO A 1 90 ? -6.3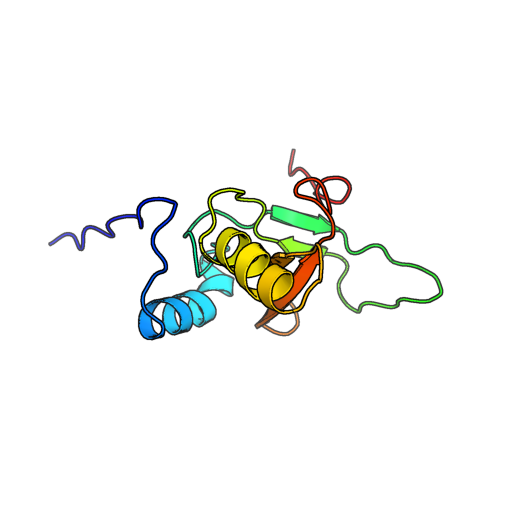60 -4.731 13.313 1.00 88.94 90 PRO A O 1
ATOM 741 N N . ILE A 1 91 ? -5.037 -6.394 12.601 1.00 86.31 91 ILE A N 1
ATOM 742 C CA . ILE A 1 91 ? -4.654 -6.866 13.942 1.00 86.31 91 ILE A CA 1
ATOM 743 C C . ILE A 1 91 ? -3.518 -6.008 14.495 1.00 86.31 91 ILE A C 1
ATOM 745 O O . ILE A 1 91 ? -3.568 -5.583 15.648 1.00 86.31 91 ILE A O 1
ATOM 749 N N . THR A 1 92 ? -2.499 -5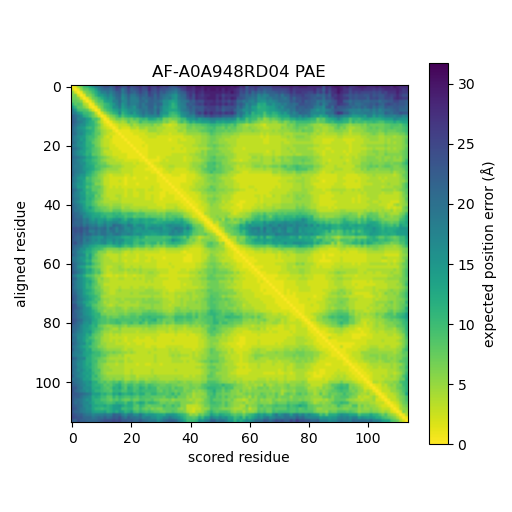.737 13.679 1.00 87.19 92 THR A N 1
ATOM 750 C CA . THR A 1 92 ? -1.333 -4.939 14.097 1.00 87.19 92 THR A CA 1
ATOM 751 C C . THR A 1 92 ? -1.483 -3.441 13.814 1.00 87.19 92 THR A C 1
ATOM 753 O O . THR A 1 92 ? -0.561 -2.672 14.089 1.00 87.19 92 THR A O 1
ATOM 756 N N . ASP A 1 93 ? -2.625 -3.021 13.258 1.00 89.25 93 ASP A N 1
ATOM 757 C CA . ASP A 1 93 ? -2.928 -1.648 12.829 1.00 89.25 93 ASP A CA 1
ATOM 758 C C . ASP A 1 93 ? -1.804 -1.026 11.978 1.00 89.25 93 ASP A C 1
ATOM 760 O O . ASP A 1 93 ? -1.441 0.141 12.124 1.00 89.25 93 ASP A O 1
ATOM 764 N N . SER A 1 94 ? -1.199 -1.837 11.105 1.00 89.81 94 SER A N 1
ATOM 765 C CA . SER A 1 94 ? 0.047 -1.487 10.418 1.00 89.81 94 SER A CA 1
ATOM 766 C C . SER A 1 94 ? -0.054 -1.622 8.903 1.00 89.81 94 SER A C 1
ATOM 768 O O . SER A 1 94 ? -0.596 -2.582 8.357 1.00 89.81 94 SER A O 1
ATOM 770 N N . CYS A 1 95 ? 0.512 -0.636 8.206 1.00 91.50 95 CYS A N 1
ATOM 771 C CA . CYS A 1 95 ? 0.634 -0.617 6.751 1.00 91.50 95 CYS A CA 1
ATOM 772 C C . CYS A 1 95 ? 2.003 -1.158 6.322 1.00 91.50 95 CYS A C 1
ATOM 774 O O . CYS A 1 95 ? 3.023 -0.504 6.547 1.00 91.50 95 CYS A O 1
ATOM 776 N N . ASN A 1 96 ? 2.012 -2.295 5.639 1.00 90.56 96 ASN A N 1
ATOM 777 C CA . ASN A 1 96 ? 3.196 -3.007 5.182 1.00 90.56 96 ASN A CA 1
ATOM 778 C C . ASN A 1 96 ? 3.264 -3.068 3.642 1.00 90.56 96 ASN A C 1
ATOM 780 O O . ASN A 1 96 ? 2.230 -3.135 2.976 1.00 90.56 96 ASN A O 1
ATOM 784 N N . PRO A 1 97 ? 4.464 -3.051 3.043 1.00 91.44 97 PRO A N 1
ATOM 785 C CA . PRO A 1 97 ? 4.635 -3.347 1.625 1.00 91.44 97 PRO A CA 1
ATOM 786 C C . PRO A 1 97 ? 4.493 -4.847 1.357 1.00 91.44 97 PRO A C 1
ATOM 788 O O . PRO A 1 97 ? 5.161 -5.651 2.004 1.00 91.44 97 PRO A O 1
ATOM 791 N N . ILE A 1 98 ? 3.704 -5.223 0.352 1.00 89.62 98 ILE A N 1
ATOM 792 C CA . ILE A 1 98 ? 3.689 -6.589 -0.182 1.00 89.62 98 ILE A CA 1
ATOM 793 C C . ILE A 1 98 ? 4.348 -6.615 -1.566 1.00 89.62 98 ILE A C 1
ATOM 795 O O . ILE A 1 98 ? 3.895 -5.895 -2.462 1.00 89.62 98 ILE A O 1
ATOM 799 N N . PRO A 1 99 ? 5.431 -7.391 -1.764 1.00 88.62 99 PRO A N 1
ATOM 800 C CA . PRO A 1 99 ? 6.070 -7.508 -3.065 1.00 88.62 99 PRO A CA 1
ATOM 801 C C . PRO A 1 99 ? 5.173 -8.274 -4.036 1.00 88.62 99 PRO A C 1
ATOM 803 O O . PRO A 1 99 ? 4.599 -9.307 -3.697 1.00 88.62 99 PRO A O 1
ATOM 806 N N . ILE A 1 100 ? 5.098 -7.787 -5.267 1.00 88.69 100 ILE A N 1
ATOM 807 C CA . ILE A 1 100 ? 4.375 -8.422 -6.361 1.00 88.69 100 ILE A CA 1
ATOM 808 C C . ILE A 1 100 ? 5.269 -8.553 -7.588 1.00 88.69 100 ILE A C 1
ATOM 810 O O . ILE A 1 100 ? 6.028 -7.649 -7.935 1.00 88.69 100 ILE A O 1
ATOM 814 N N . SER A 1 101 ? 5.175 -9.697 -8.257 1.00 84.31 101 SER A N 1
ATOM 815 C CA . SER A 1 101 ? 5.909 -9.974 -9.494 1.00 84.31 101 SER A CA 1
ATOM 816 C C . SER A 1 101 ? 5.145 -9.521 -10.740 1.00 84.31 101 SER A C 1
ATOM 818 O O . SER A 1 101 ? 5.755 -9.283 -11.778 1.00 84.31 101 SER A O 1
ATOM 820 N N . ASN A 1 102 ? 3.818 -9.379 -10.650 1.00 85.00 102 ASN A N 1
ATOM 821 C CA . ASN A 1 102 ? 2.956 -8.877 -11.721 1.00 85.00 102 ASN A CA 1
ATOM 822 C C . ASN A 1 102 ? 1.712 -8.151 -11.163 1.00 85.00 102 ASN A C 1
ATOM 824 O O . ASN A 1 102 ? 1.349 -8.313 -9.998 1.00 85.00 102 ASN A O 1
ATOM 828 N N . ALA A 1 103 ? 1.031 -7.360 -12.000 1.00 80.62 103 ALA A N 1
ATOM 829 C CA . ALA A 1 103 ? -0.145 -6.572 -11.600 1.00 80.62 103 ALA A CA 1
ATOM 830 C C . ALA A 1 103 ? -1.352 -7.423 -11.150 1.00 80.62 103 ALA A C 1
ATOM 832 O O . ALA A 1 103 ? -2.185 -6.950 -10.370 1.00 80.62 103 ALA A O 1
ATOM 833 N N . SER A 1 104 ? -1.429 -8.675 -11.605 1.00 80.06 104 SER A N 1
ATOM 834 C CA . SER A 1 104 ? -2.485 -9.631 -11.251 1.00 80.06 104 SER A CA 1
ATOM 835 C C . SER A 1 104 ? -2.208 -10.388 -9.951 1.00 80.06 104 SER A C 1
ATOM 837 O O . SER A 1 104 ? -3.090 -11.079 -9.444 1.00 80.06 104 SER A O 1
ATOM 839 N N . THR A 1 105 ? -1.004 -10.259 -9.387 1.00 79.44 105 THR A N 1
ATOM 840 C CA . THR A 1 105 ? -0.630 -10.934 -8.143 1.00 79.44 105 THR A CA 1
ATOM 841 C C . THR A 1 105 ? -1.552 -10.433 -7.033 1.00 79.44 105 THR A C 1
ATOM 843 O O . THR A 1 105 ? -1.835 -9.237 -6.963 1.00 79.44 105 THR A O 1
ATOM 846 N N . LEU A 1 106 ? -2.002 -11.349 -6.168 1.00 79.75 106 LEU A N 1
ATOM 847 C CA . LEU A 1 106 ? -2.952 -11.134 -5.062 1.00 79.75 106 LEU A CA 1
ATOM 848 C C . LEU A 1 106 ? -4.436 -11.044 -5.451 1.00 79.75 106 LEU A C 1
ATOM 850 O O . LEU A 1 106 ? -5.277 -11.126 -4.562 1.00 79.75 106 LEU A O 1
ATOM 854 N N . ARG A 1 107 ? -4.784 -10.929 -6.740 1.00 82.56 107 ARG A N 1
ATOM 855 C CA . ARG A 1 107 ? -6.197 -10.837 -7.159 1.00 82.56 107 ARG A CA 1
ATOM 856 C C . ARG A 1 107 ? -6.989 -12.122 -6.908 1.00 82.56 107 ARG A C 1
ATOM 858 O O . ARG A 1 107 ? -8.171 -12.041 -6.615 1.00 82.56 107 ARG A O 1
ATOM 865 N N . ASP A 1 108 ? -6.322 -13.271 -6.969 1.00 80.69 108 ASP A N 1
ATOM 866 C CA . ASP A 1 108 ? -6.917 -14.599 -6.752 1.00 80.69 108 ASP A CA 1
ATOM 867 C C . ASP A 1 108 ? -7.421 -14.814 -5.312 1.00 80.69 108 ASP A C 1
ATOM 869 O O . ASP A 1 108 ? -8.385 -15.531 -5.086 1.00 80.69 108 ASP A O 1
ATOM 873 N N . GLY A 1 109 ? -6.805 -14.143 -4.333 1.00 78.06 109 GLY A N 1
ATOM 874 C CA . GLY A 1 109 ? -7.188 -14.250 -2.921 1.00 78.06 109 GLY A CA 1
ATOM 875 C C . GLY A 1 109 ? -8.154 -13.164 -2.453 1.00 78.06 109 GLY A C 1
ATOM 876 O O . GLY A 1 109 ? -8.322 -12.995 -1.247 1.00 78.06 109 GLY A O 1
ATOM 877 N N . ILE A 1 110 ? -8.720 -12.357 -3.356 1.00 84.88 110 ILE A N 1
ATOM 878 C CA . ILE A 1 110 ? -9.679 -11.324 -2.959 1.00 84.88 110 ILE A CA 1
ATOM 879 C C . ILE A 1 110 ? -10.986 -11.979 -2.541 1.00 84.88 110 ILE A C 1
ATOM 881 O O . ILE A 1 110 ? -11.606 -12.705 -3.309 1.00 84.88 110 ILE A O 1
ATOM 885 N N . VAL A 1 111 ? -11.411 -11.670 -1.320 1.00 82.75 111 VAL A N 1
ATOM 886 C CA . VAL A 1 111 ? -12.742 -12.013 -0.838 1.00 82.75 111 VAL A CA 1
ATOM 887 C C . VAL A 1 111 ? -13.684 -10.957 -1.396 1.00 82.75 111 VAL A C 1
ATOM 889 O O . VAL A 1 111 ? -13.677 -9.811 -0.941 1.00 82.75 111 VAL A O 1
ATOM 892 N N . GLU A 1 112 ? -14.441 -11.318 -2.428 1.00 72.50 112 GLU A N 1
ATOM 893 C CA . GLU A 1 112 ? -15.574 -10.510 -2.867 1.00 72.50 112 GLU A CA 1
ATOM 894 C C . GLU A 1 112 ? -16.651 -10.587 -1.778 1.00 72.50 112 GLU A C 1
ATOM 896 O O . GLU A 1 112 ? -17.058 -11.671 -1.363 1.00 72.50 112 GLU A O 1
ATOM 901 N N . GLU A 1 113 ? -17.044 -9.435 -1.238 1.00 58.78 113 GLU A N 1
ATOM 902 C CA . GLU A 1 113 ? -18.205 -9.353 -0.353 1.00 58.78 113 GLU A CA 1
ATOM 903 C C . GLU A 1 113 ? -19.453 -9.364 -1.254 1.00 58.78 113 GLU A C 1
ATOM 905 O O . GLU A 1 113 ? -19.657 -8.411 -2.010 1.00 58.78 113 GLU A O 1
ATOM 910 N N . GLU A 1 114 ? -20.205 -10.474 -1.231 1.00 42.56 114 GLU A N 1
ATOM 911 C CA . GLU A 1 114 ? -21.530 -10.646 -1.867 1.00 42.56 114 GLU A CA 1
ATOM 912 C C . GLU A 1 114 ? -22.593 -9.704 -1.276 1.00 42.56 114 GLU A C 1
ATOM 914 O O . GLU A 1 114 ? -22.591 -9.497 -0.037 1.00 42.56 114 GLU A O 1
#

Radius of gyration: 14.76 Å; Cα contacts (8 Å, |Δi|>4): 183; chains: 1; bounding box: 40×51×26 Å

Mean predicted aligned error: 7.62 Å

Foldseek 3Di:
DDPPPPQPDLADFDDPVQLVVVLLCCLVQCARSGRRHHWFKFQDDDDPVDDDVDRTKTWDLDPSGNQFVVQCVVVVVVVDQWGWTWIADNVVSDIDTDIGNDSCPRVVRTDDDD

Sequence (114 aa):
MSETMEKPTHGEPPSKEEVAQRKRDVKTTFCCPYCGEKLKKWQVPQTVFTEWPNEFMYICLNDECSYFIQGWDAMAAMGRHCSFRLMYDPITDSCNPIPISNASTLRDGIVEEE

Nearest PDB structures (foldseek):
  4tlx-assembly1_D  TM=5.788E-01  e=3.458E+00  Kutzneria sp. 744
  5nmx-assembly1_A-2  TM=5.987E-01  e=5.344E+00  Zonocerus variegatus
  6zea-assembly1_A  TM=3.053E-01  e=1.857E+00  Catharanthus roseus
  7d4k-assembly1_B  TM=6.168E-01  e=6.051E+00  Candidatus Pelagibacter sp. HTCC7211

Solvent-accessible surface area (backbone atoms only — not comparable to full-atom values): 6669 Å² total; per-residue (Å²): 133,81,84,77,79,74,73,64,63,75,53,59,70,60,53,72,65,56,30,55,52,33,55,70,43,24,88,79,65,46,28,31,43,56,48,61,48,70,40,42,46,26,48,50,81,77,45,102,88,39,88,62,97,50,69,55,34,31,31,45,78,61,82,54,21,30,58,36,53,50,25,36,55,60,27,46,78,71,76,37,82,35,29,32,34,55,30,36,36,79,88,78,70,39,82,42,79,42,82,30,75,50,93,67,59,70,61,86,37,47,58,78,84,129